Protein AF-0000000083874321 (afdb_homodimer)

Solvent-accessible surface area (backbone atoms only — not comparable to full-atom values): 7435 Å² total; per-residue (Å²): 128,82,72,76,66,73,74,45,70,64,55,51,52,51,50,51,48,50,52,52,54,51,47,52,51,50,51,54,59,48,54,74,31,42,43,46,24,53,89,32,35,64,57,51,52,48,52,31,59,76,69,65,50,92,44,55,30,52,43,44,44,54,44,68,69,100,128,83,70,77,67,73,72,47,70,65,52,50,52,51,49,51,51,50,52,53,54,50,48,52,52,50,53,55,60,48,55,74,30,42,41,47,23,54,89,32,35,64,59,51,53,47,51,31,59,76,69,67,50,94,44,54,30,52,43,44,44,54,44,67,70,100

Radius of gyration: 22.88 Å; Cα contacts (8 Å, |Δi|>4): 84; chains: 2; bounding box: 80×54×38 Å

Secondary structure (DSSP, 8-state):
--------HHHHHHHHHHHHHHHHHHHHHHHTTEEE-GGGHHHHHHHHHHHT-SSHHHHHHHHHH-/--------HHHHHHHHHHHHHHHHHHHHHHHTTEEE-GGGHHHHHHHHHHHT-SSHHHHHHHHHH-

pLDDT: mean 91.91, std 13.66, range [37.41, 98.69]

Foldseek 3Di:
DPPPPPCPPVNVVVVVVVVVVVVVVVVVVVVVPDDDPPPCVVVLVVQCVVVVPDDSVVSVVVVVVD/DPPPPPCPPVNVVVVVVVVVVVVVVVVVVVVVPDDDPPPCVVVLVVQCVVVVPDDSVVSVVVVVVD

Organism: Monopterus albus (NCBI:txid43700)

Nearest PDB structures (foldseek):
  5zkt-assembly1_A  TM=8.698E-01  e=6.618E+00  Oryza sativa Japonica Group
  7vp5-assembly1_A  TM=7.246E-01  e=6.158E+00  Arabidopsis thaliana
  5zkt-assembly1_A  TM=8.702E-01  e=6.618E+00  Oryza sativa Japonica Group
  7vp5-assembly1_A  TM=7.251E-01  e=6.158E+00  Arabidopsis thaliana

Sequence (132 aa):
MAEKVPHSLCSEMEAIFEKVTTKRKLDAAGSKTRINTGVAFERWRQVRGQKGLKGDAMVAVYLLDRMAEKVPHSLCSEMEAIFEKVTTKRKLDAAGSKTRINTGVAFERWRQVRGQKGLKGDAMVAVYLLDR

Structure (mmCIF, N/CA/C/O backbone):
data_AF-0000000083874321-model_v1
#
loop_
_entity.id
_entity.type
_entity.pdbx_description
1 polymer 'Uncharacterized protein'
#
loop_
_atom_site.group_PDB
_atom_site.id
_atom_site.type_symbol
_atom_site.label_atom_id
_atom_site.label_alt_id
_atom_site.label_comp_id
_atom_site.label_asym_id
_atom_site.label_entity_id
_atom_site.label_seq_id
_atom_site.pdbx_PDB_ins_code
_atom_site.Cartn_x
_atom_site.Cartn_y
_atom_site.Cartn_z
_atom_site.occupancy
_atom_site.B_iso_or_equiv
_atom_site.auth_seq_id
_atom_site.auth_comp_id
_atom_site.auth_asym_id
_atom_site.auth_atom_id
_atom_site.pdbx_PDB_model_num
ATOM 1 N N . MET A 1 1 ? 39.344 29.984 -0.901 1 38.22 1 MET A N 1
ATOM 2 C CA . MET A 1 1 ? 38.344 28.953 -0.616 1 38.22 1 MET A CA 1
ATOM 3 C C . MET A 1 1 ? 36.969 29.562 -0.411 1 38.22 1 MET A C 1
ATOM 5 O O . MET A 1 1 ? 36.812 30.438 0.434 1 38.22 1 MET A O 1
ATOM 9 N N . ALA A 1 2 ? 36.156 29.75 -1.43 1 52.97 2 ALA A N 1
ATOM 10 C CA . ALA A 1 2 ? 34.844 30.438 -1.357 1 52.97 2 ALA A CA 1
ATOM 11 C C . ALA A 1 2 ? 34.062 29.969 -0.143 1 52.97 2 ALA A C 1
ATOM 13 O O . ALA A 1 2 ? 34 28.781 0.148 1 52.97 2 ALA A O 1
ATOM 14 N N . GLU A 1 3 ? 33.969 30.703 0.907 1 51.94 3 GLU A N 1
ATOM 15 C CA . GLU A 1 3 ? 33.156 30.391 2.086 1 51.94 3 GLU A CA 1
ATOM 16 C C . GLU A 1 3 ? 31.781 29.891 1.69 1 51.94 3 GLU A C 1
ATOM 18 O O . GLU A 1 3 ? 31.094 30.516 0.875 1 51.94 3 GLU A O 1
ATOM 23 N N . LYS A 1 4 ? 31.625 28.547 1.535 1 55.47 4 LYS A N 1
ATOM 24 C CA . LYS A 1 4 ? 30.266 28.047 1.301 1 55.47 4 LYS A CA 1
ATOM 25 C C . LYS A 1 4 ? 29.234 28.922 1.994 1 55.47 4 LYS A C 1
ATOM 27 O O . LYS A 1 4 ? 29.297 29.141 3.205 1 55.47 4 LYS A O 1
ATOM 32 N N . VAL A 1 5 ? 28.906 30.031 1.512 1 57.66 5 VAL A N 1
ATOM 33 C CA . VAL A 1 5 ? 27.828 30.859 2.029 1 57.66 5 VAL A CA 1
ATOM 34 C C . VAL A 1 5 ? 26.797 29.984 2.738 1 57.66 5 VAL A C 1
ATOM 36 O O . VAL A 1 5 ? 26.562 28.828 2.344 1 57.66 5 VAL A O 1
ATOM 39 N N . PRO A 1 6 ? 26.594 30.125 4.027 1 60.47 6 PRO A N 1
ATOM 40 C CA . PRO A 1 6 ? 25.609 29.344 4.793 1 60.47 6 PRO A CA 1
ATOM 41 C C . PRO A 1 6 ? 24.312 29.094 4.02 1 60.47 6 PRO A C 1
ATOM 43 O O . PRO A 1 6 ? 23.828 30 3.332 1 60.47 6 PRO A O 1
ATOM 46 N N . HIS A 1 7 ? 24.188 27.922 3.473 1 64.38 7 HIS A N 1
ATOM 47 C CA . HIS A 1 7 ? 22.938 27.641 2.779 1 64.38 7 HIS A CA 1
ATOM 48 C C . HIS A 1 7 ? 21.766 28.344 3.445 1 64.38 7 HIS A C 1
ATOM 50 O O . HIS A 1 7 ? 21.562 28.203 4.652 1 64.38 7 HIS A O 1
ATOM 56 N N . SER A 1 8 ? 21.406 29.516 2.988 1 76.31 8 SER A N 1
ATOM 57 C CA . SER A 1 8 ? 20.297 30.312 3.527 1 76.31 8 SER A CA 1
ATOM 58 C C . SER A 1 8 ? 19.141 29.438 3.967 1 76.31 8 SER A C 1
ATOM 60 O O . SER A 1 8 ? 18.938 28.344 3.418 1 76.31 8 SER A O 1
ATOM 62 N N . LEU A 1 9 ? 18.766 29.641 5.176 1 82.69 9 LEU A N 1
ATOM 63 C CA . LEU A 1 9 ? 17.562 29.016 5.727 1 82.69 9 LEU A CA 1
ATOM 64 C C . LEU A 1 9 ? 16.531 28.75 4.637 1 82.69 9 LEU A C 1
ATOM 66 O O . LEU A 1 9 ? 15.859 27.719 4.652 1 82.69 9 LEU A O 1
ATOM 70 N N . CYS A 1 10 ? 16.547 29.641 3.639 1 86.94 10 CYS A N 1
ATOM 71 C CA . CYS A 1 10 ? 15.602 29.484 2.541 1 86.94 10 CYS A CA 1
ATOM 72 C C . CYS A 1 10 ? 15.969 28.297 1.664 1 86.94 10 CYS A C 1
ATOM 74 O O . CYS A 1 10 ? 15.094 27.531 1.251 1 86.94 10 CYS A O 1
ATOM 76 N N . SER A 1 11 ? 17.25 28.172 1.542 1 91.62 11 SER A N 1
ATOM 77 C CA . SER A 1 11 ? 17.703 27.078 0.688 1 91.62 11 SER A CA 1
ATOM 78 C C . SER A 1 11 ? 17.484 25.719 1.354 1 91.62 11 SER A C 1
ATOM 80 O O . SER A 1 11 ? 17.125 24.75 0.689 1 91.62 11 SER A O 1
ATOM 82 N N . GLU A 1 12 ? 17.609 25.75 2.668 1 91.44 12 GLU A N 1
ATOM 83 C CA . GLU A 1 12 ? 17.391 24.516 3.416 1 91.44 12 GLU A CA 1
ATOM 84 C C . GLU A 1 12 ? 15.93 24.109 3.404 1 91.44 12 GLU A C 1
ATOM 86 O O . GLU A 1 12 ? 15.609 22.922 3.252 1 91.44 12 GLU A O 1
ATOM 91 N N . MET A 1 13 ? 15.039 25.094 3.66 1 93.06 13 MET A N 1
ATOM 92 C CA . MET A 1 13 ? 13.602 24.859 3.639 1 93.06 13 MET A CA 1
ATOM 93 C C . MET A 1 13 ? 13.148 24.375 2.268 1 93.06 13 MET A C 1
ATOM 95 O O . MET A 1 13 ? 12.312 23.469 2.168 1 93.06 13 MET A O 1
ATOM 99 N N . GLU A 1 14 ? 13.617 24.906 1.212 1 93.81 14 GLU A N 1
ATOM 100 C CA . GLU A 1 14 ? 13.336 24.484 -0.156 1 93.81 14 GLU A CA 1
ATOM 101 C C . GLU A 1 14 ? 13.797 23.062 -0.403 1 93.81 14 GLU A C 1
ATOM 103 O O . GLU A 1 14 ? 13.109 22.281 -1.068 1 93.81 14 GLU A O 1
ATOM 108 N N . ALA A 1 15 ? 14.992 22.781 0.113 1 95.75 15 ALA A N 1
ATOM 109 C CA . ALA A 1 15 ? 15.531 21.438 -0.032 1 95.75 15 ALA A CA 1
ATOM 110 C C . ALA A 1 15 ? 14.656 20.422 0.696 1 95.75 15 ALA A C 1
ATOM 112 O O . ALA A 1 15 ? 14.406 19.328 0.183 1 95.75 15 ALA A O 1
ATOM 113 N N . ILE A 1 16 ? 14.266 20.812 1.967 1 96.19 16 ILE A N 1
ATOM 114 C CA . ILE A 1 16 ? 13.391 19.938 2.74 1 96.19 16 ILE A CA 1
ATOM 115 C C . ILE A 1 16 ? 12.062 19.75 2 1 96.19 16 ILE A C 1
ATOM 117 O O . ILE A 1 16 ? 11.57 18.625 1.887 1 96.19 16 ILE A O 1
ATOM 121 N N . PHE A 1 17 ? 11.477 20.875 1.53 1 96.06 17 PHE A N 1
ATOM 122 C CA . PHE A 1 17 ? 10.211 20.844 0.8 1 96.06 17 PHE A CA 1
ATOM 123 C C . PHE A 1 17 ? 10.32 19.922 -0.416 1 96.06 17 PHE A C 1
ATOM 125 O O . PHE A 1 17 ? 9.414 19.125 -0.679 1 96.06 17 PHE A O 1
ATOM 132 N N . GLU A 1 18 ? 11.305 19.969 -1.201 1 96.94 18 GLU A N 1
ATOM 133 C CA . GLU A 1 18 ? 11.516 19.141 -2.383 1 96.94 18 GLU A CA 1
ATOM 134 C C . GLU A 1 18 ? 11.602 17.672 -2.014 1 96.94 18 GLU A C 1
ATOM 136 O O . GLU A 1 18 ? 11.055 16.812 -2.715 1 96.94 18 GLU A O 1
ATOM 141 N N . LYS A 1 19 ? 12.375 17.469 -0.943 1 97.94 19 LYS A N 1
ATOM 142 C CA . LYS A 1 19 ? 12.516 16.094 -0.495 1 97.94 19 LYS A CA 1
ATOM 143 C C . LYS A 1 19 ? 11.156 15.5 -0.113 1 97.94 19 LYS A C 1
ATOM 145 O O . LYS A 1 19 ? 10.836 14.375 -0.503 1 97.94 19 LYS A O 1
ATOM 150 N N . VAL A 1 20 ? 10.414 16.297 0.649 1 97.75 20 VAL A N 1
ATOM 151 C CA . VAL A 1 20 ? 9.094 15.852 1.105 1 97.75 20 VAL A CA 1
ATOM 152 C C . VAL A 1 20 ? 8.172 15.656 -0.094 1 97.75 20 VAL A C 1
ATOM 154 O O . VAL A 1 20 ? 7.422 14.68 -0.158 1 97.75 20 VAL A O 1
ATOM 157 N N . THR A 1 21 ? 8.125 16.562 -1.05 1 98.12 21 THR A N 1
ATOM 158 C CA . THR A 1 21 ? 7.27 16.516 -2.232 1 98.12 21 THR A CA 1
ATOM 159 C C . THR A 1 21 ? 7.641 15.328 -3.117 1 98.12 21 THR A C 1
ATOM 161 O O . THR A 1 21 ? 6.766 14.664 -3.672 1 98.12 21 THR A O 1
ATOM 164 N N . THR A 1 22 ? 8.906 15.102 -3.277 1 98.12 22 THR A N 1
ATOM 165 C CA . THR A 1 22 ? 9.375 13.984 -4.082 1 98.12 22 THR A CA 1
ATOM 166 C C . THR A 1 22 ? 8.961 12.656 -3.457 1 98.12 22 THR A C 1
ATOM 168 O O . THR A 1 22 ? 8.516 11.742 -4.16 1 98.12 22 THR A O 1
ATOM 171 N N . LYS A 1 23 ? 9.094 12.594 -2.152 1 97.5 23 LYS A N 1
ATOM 172 C CA . LYS A 1 23 ? 8.672 11.383 -1.45 1 97.5 23 LYS A CA 1
ATOM 173 C C . LYS A 1 23 ? 7.176 11.141 -1.624 1 97.5 23 LYS A C 1
ATOM 175 O O . LYS A 1 23 ? 6.75 10.008 -1.863 1 97.5 23 LYS A O 1
ATOM 180 N N . ARG A 1 24 ? 6.41 12.125 -1.447 1 97.31 24 ARG A N 1
ATOM 181 C CA . ARG A 1 24 ? 4.965 12.023 -1.599 1 97.31 24 ARG A CA 1
ATOM 182 C C . ARG A 1 24 ? 4.594 11.516 -2.99 1 97.31 24 ARG A C 1
ATOM 184 O O . ARG A 1 24 ? 3.688 10.695 -3.139 1 97.31 24 ARG A O 1
ATOM 191 N N . LYS A 1 25 ? 5.16 11.992 -3.998 1 97.88 25 LYS A N 1
ATOM 192 C CA . LYS A 1 25 ? 4.926 11.562 -5.375 1 97.88 25 LYS A CA 1
ATOM 193 C C . LYS A 1 25 ? 5.305 10.102 -5.57 1 97.88 25 LYS A C 1
ATOM 195 O O . LYS A 1 25 ? 4.582 9.352 -6.234 1 97.88 25 LYS A O 1
ATOM 200 N N . LEU A 1 26 ? 6.426 9.719 -5 1 95.56 26 LEU A N 1
ATOM 201 C CA . LEU A 1 26 ? 6.887 8.336 -5.102 1 95.56 26 LEU A CA 1
ATOM 202 C C . LEU A 1 26 ? 5.91 7.383 -4.418 1 95.56 26 LEU A C 1
ATOM 204 O O . LEU A 1 26 ? 5.594 6.324 -4.957 1 95.56 26 LEU A O 1
ATOM 208 N N . ASP A 1 27 ? 5.484 7.777 -3.279 1 94.25 27 ASP A N 1
ATOM 209 C CA . ASP A 1 27 ? 4.508 6.969 -2.555 1 94.25 27 ASP A CA 1
ATOM 210 C C . ASP A 1 27 ? 3.211 6.832 -3.35 1 94.25 27 ASP A C 1
ATOM 212 O O . ASP A 1 27 ? 2.615 5.754 -3.393 1 94.25 27 ASP A O 1
ATOM 216 N N . ALA A 1 28 ? 2.793 7.875 -3.928 1 96.31 28 ALA A N 1
ATOM 217 C CA . ALA A 1 28 ? 1.564 7.863 -4.719 1 96.31 28 ALA A CA 1
ATOM 218 C C . ALA A 1 28 ? 1.696 6.941 -5.926 1 96.31 28 ALA A C 1
ATOM 220 O O . ALA A 1 28 ? 0.751 6.234 -6.281 1 96.31 28 ALA A O 1
ATOM 221 N N . ALA A 1 29 ? 2.799 6.988 -6.594 1 95.62 29 ALA A N 1
ATOM 222 C CA . ALA A 1 29 ? 3.051 6.141 -7.758 1 95.62 29 ALA A CA 1
ATOM 223 C C . ALA A 1 29 ? 3.082 4.664 -7.363 1 95.62 29 ALA A C 1
ATOM 225 O O . ALA A 1 29 ? 2.529 3.816 -8.07 1 95.62 29 ALA A O 1
ATOM 226 N N . GLY A 1 30 ? 3.779 4.445 -6.25 1 95.69 30 GLY A N 1
ATOM 227 C CA . GLY A 1 30 ? 3.867 3.076 -5.777 1 95.69 30 GLY A CA 1
ATOM 228 C C . GLY A 1 30 ? 2.529 2.504 -5.352 1 95.69 30 GLY A C 1
ATOM 229 O O . GLY A 1 30 ? 2.266 1.314 -5.547 1 95.69 30 GLY A O 1
ATOM 230 N N . SER A 1 31 ? 1.673 3.346 -4.82 1 96.56 31 SER A N 1
ATOM 231 C CA . SER A 1 31 ? 0.386 2.91 -4.289 1 96.56 31 SER A CA 1
ATOM 232 C C . SER A 1 31 ? -0.535 2.416 -5.398 1 96.56 31 SER A C 1
ATOM 234 O O . SER A 1 31 ? -1.445 1.623 -5.152 1 96.56 31 SER A O 1
ATOM 236 N N . LYS A 1 32 ? -0.283 2.848 -6.59 1 96.94 32 LYS A N 1
ATOM 237 C CA . LYS A 1 32 ? -1.119 2.484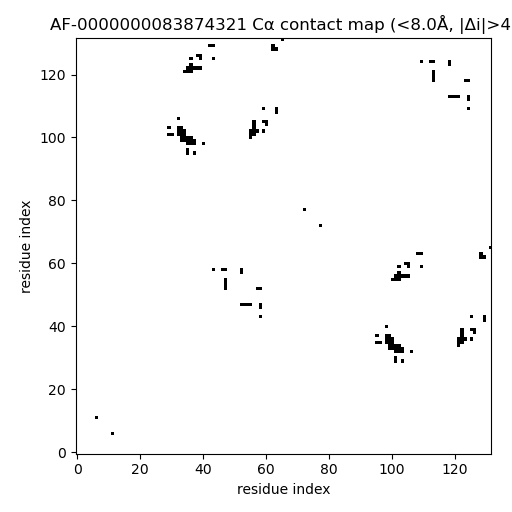 -7.727 1 96.94 32 LYS A CA 1
ATOM 238 C C . LYS A 1 32 ? -0.991 0.998 -8.055 1 96.94 32 LYS A C 1
ATOM 240 O O . LYS A 1 32 ? -1.909 0.398 -8.617 1 96.94 32 LYS A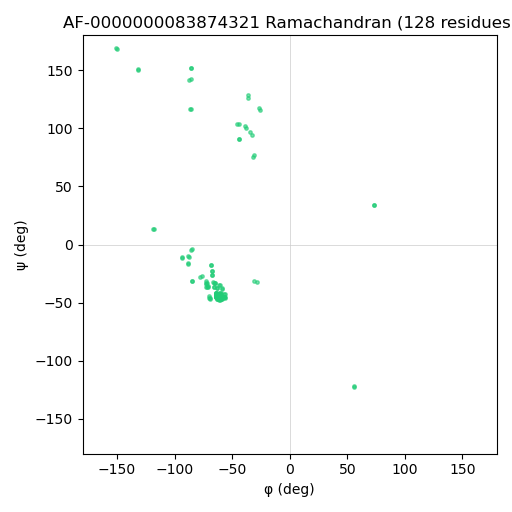 O 1
ATOM 245 N N . THR A 1 33 ? 0.147 0.402 -7.699 1 98.12 33 THR A N 1
ATOM 246 C CA . THR A 1 33 ? 0.396 -0.988 -8.062 1 98.12 33 THR A CA 1
ATOM 247 C C . THR A 1 33 ? 0.58 -1.851 -6.82 1 98.12 33 THR A C 1
ATOM 249 O O . THR A 1 33 ? 1.107 -2.961 -6.902 1 98.12 33 THR A O 1
ATOM 252 N N . ARG A 1 34 ? 0.224 -1.3 -5.707 1 98.38 34 ARG A N 1
ATOM 253 C CA . ARG A 1 34 ? 0.281 -2.072 -4.469 1 98.38 34 ARG A CA 1
ATOM 254 C C . ARG A 1 34 ? -1.01 -2.855 -4.25 1 98.38 34 ARG A C 1
ATOM 256 O O . ARG A 1 34 ? -2.1 -2.359 -4.547 1 98.38 34 ARG A O 1
ATOM 263 N N . ILE A 1 35 ? -0.844 -4.062 -3.744 1 98.44 35 ILE A N 1
ATOM 264 C CA . ILE A 1 35 ? -1.986 -4.926 -3.469 1 98.44 35 ILE A CA 1
ATOM 265 C C . ILE A 1 35 ? -1.864 -5.508 -2.061 1 98.44 35 ILE A C 1
ATOM 267 O O . ILE A 1 35 ? -0.76 -5.629 -1.526 1 98.44 35 ILE A O 1
ATOM 271 N N . ASN A 1 36 ? -3 -5.777 -1.479 1 98.25 36 ASN A N 1
ATOM 272 C CA . ASN A 1 36 ? -3.037 -6.449 -0.185 1 98.25 36 ASN A CA 1
ATOM 273 C C . ASN A 1 36 ? -2.998 -7.965 -0.34 1 98.25 36 ASN A C 1
ATOM 275 O O . ASN A 1 36 ? -3.914 -8.562 -0.915 1 98.25 36 ASN A O 1
ATOM 279 N N . THR A 1 37 ? -1.965 -8.625 0.157 1 98.62 37 THR A N 1
ATOM 280 C CA . THR A 1 37 ? -1.798 -10.07 0.071 1 98.62 37 THR A CA 1
ATOM 281 C C . THR A 1 37 ? -2.463 -10.766 1.256 1 98.62 37 THR A C 1
ATOM 283 O O . THR A 1 37 ? -2.693 -11.977 1.225 1 98.62 37 THR A O 1
ATOM 286 N N . GLY A 1 38 ? -2.723 -9.992 2.246 1 97.19 38 GLY A N 1
ATOM 287 C CA . GLY A 1 38 ? -3.436 -10.516 3.398 1 97.19 38 GLY A CA 1
ATOM 288 C C . GLY A 1 38 ? -2.756 -11.727 4.016 1 97.19 38 GLY A C 1
ATOM 289 O O . GLY A 1 38 ? -1.578 -11.664 4.379 1 97.19 38 GLY A O 1
ATOM 290 N N . VAL A 1 39 ? -3.502 -12.852 4.078 1 97.31 39 VAL A N 1
ATOM 291 C CA . VAL A 1 39 ? -3.055 -14.055 4.777 1 97.31 39 VAL A CA 1
ATOM 292 C C . VAL A 1 39 ? -1.875 -14.672 4.031 1 97.31 39 VAL A C 1
ATOM 294 O O . VAL A 1 39 ? -1.091 -15.422 4.613 1 97.31 39 VAL A O 1
ATOM 297 N N . ALA A 1 40 ? -1.671 -14.352 2.865 1 98.69 40 ALA A N 1
ATOM 298 C CA . ALA A 1 40 ? -0.641 -14.961 2.025 1 98.69 40 ALA A CA 1
ATOM 299 C C . ALA A 1 40 ? 0.707 -14.273 2.229 1 98.69 40 ALA A C 1
ATOM 301 O O . ALA A 1 40 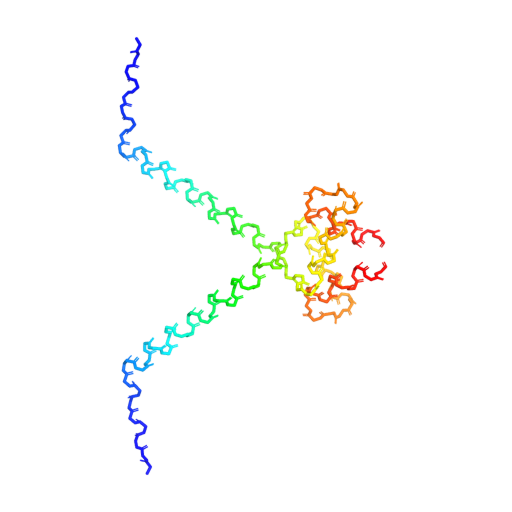? 1.736 -14.758 1.752 1 98.69 40 ALA A O 1
ATOM 302 N N . PHE A 1 41 ? 0.729 -13.242 3 1 98.69 41 PHE A N 1
ATOM 303 C CA . PHE A 1 41 ? 1.903 -12.375 3.074 1 98.69 41 PHE A CA 1
ATOM 304 C C . PHE A 1 41 ? 3.129 -13.172 3.512 1 98.69 41 PHE A C 1
ATOM 306 O O . PHE A 1 41 ? 4.203 -13.039 2.918 1 98.69 41 PHE A O 1
ATOM 313 N N . GLU A 1 42 ? 2.947 -13.953 4.52 1 98.56 42 GLU A N 1
ATOM 314 C CA . GLU A 1 42 ? 4.086 -14.711 5.035 1 98.56 42 GLU A CA 1
ATOM 315 C C . GLU A 1 42 ? 4.598 -15.711 4.004 1 98.56 42 GLU A C 1
ATOM 317 O O . GLU A 1 42 ? 5.809 -15.852 3.82 1 98.56 42 GLU A O 1
ATOM 322 N N . ARG A 1 43 ? 3.668 -16.375 3.381 1 98.62 43 ARG 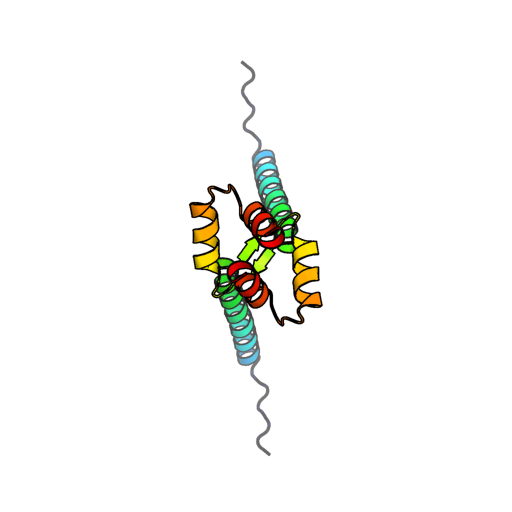A N 1
ATOM 323 C CA . ARG A 1 43 ? 4.066 -17.297 2.334 1 98.62 43 ARG A CA 1
ATOM 324 C C . ARG A 1 43 ? 4.734 -16.578 1.173 1 98.62 43 ARG A C 1
ATOM 326 O O . ARG A 1 43 ? 5.68 -17.094 0.573 1 98.62 43 ARG A O 1
ATOM 333 N N . TRP A 1 44 ? 4.246 -15.461 0.898 1 98.62 44 TRP A N 1
ATOM 334 C CA . TRP A 1 44 ? 4.836 -14.625 -0.14 1 98.62 44 TRP A CA 1
ATOM 335 C C . TRP A 1 44 ? 6.301 -14.328 0.165 1 98.62 44 TRP A C 1
ATOM 337 O O . TRP A 1 44 ? 7.156 -14.438 -0.713 1 98.62 44 TRP A O 1
ATOM 347 N N . ARG A 1 45 ? 6.551 -13.977 1.406 1 98.56 45 ARG A N 1
ATOM 348 C CA . ARG A 1 45 ? 7.906 -13.656 1.84 1 98.56 45 ARG A CA 1
ATOM 349 C C . ARG A 1 45 ? 8.805 -14.891 1.78 1 98.56 45 ARG A C 1
ATOM 351 O O . ARG A 1 45 ? 9.984 -14.789 1.454 1 98.56 45 ARG A O 1
ATOM 358 N N . GLN A 1 46 ? 8.211 -16.016 2.1 1 98.62 46 GLN A N 1
ATOM 359 C CA . GLN A 1 46 ? 8.953 -17.266 2.029 1 98.62 46 GLN A CA 1
ATOM 360 C C . GLN A 1 46 ? 9.375 -17.578 0.597 1 98.62 46 GLN A C 1
ATOM 362 O O . GLN A 1 46 ? 10.523 -17.953 0.352 1 98.62 46 GLN A O 1
ATOM 367 N N . VAL A 1 47 ? 8.539 -17.422 -0.316 1 98 47 VAL A N 1
ATOM 368 C CA . VAL A 1 47 ? 8.836 -17.672 -1.723 1 98 47 VAL A CA 1
ATOM 369 C C . VAL A 1 47 ? 9.922 -16.703 -2.195 1 98 47 VAL A C 1
ATOM 371 O O . VAL A 1 47 ? 10.852 -17.109 -2.904 1 98 47 VAL A O 1
ATOM 374 N N . ARG A 1 48 ? 9.789 -15.438 -1.794 1 98.38 48 ARG A N 1
ATOM 375 C CA . ARG A 1 48 ? 10.797 -14.453 -2.168 1 98.38 48 ARG A CA 1
ATOM 376 C C . ARG A 1 48 ? 12.188 -14.875 -1.694 1 98.38 48 ARG A C 1
ATOM 378 O O . ARG A 1 48 ? 13.156 -14.789 -2.443 1 98.38 48 ARG A O 1
ATOM 385 N N . GLY A 1 49 ? 12.188 -15.297 -0.503 1 98.06 49 GLY A N 1
ATOM 386 C CA . GLY A 1 49 ? 13.453 -15.719 0.068 1 98.06 49 GLY A CA 1
ATOM 387 C C . GLY A 1 49 ? 13.984 -17 -0.544 1 98.06 49 GLY A C 1
ATOM 388 O O . GLY A 1 49 ? 15.18 -17.109 -0.836 1 98.06 49 GLY A O 1
ATOM 389 N N . GLN A 1 50 ? 13.148 -17.984 -0.675 1 98.25 50 GLN A N 1
ATOM 390 C CA . GLN A 1 50 ? 13.531 -19.281 -1.204 1 98.25 50 GLN A CA 1
ATOM 391 C C . GLN A 1 50 ? 14.062 -19.172 -2.629 1 98.25 50 GLN A C 1
ATOM 393 O O . GLN A 1 50 ? 15 -19.875 -3.012 1 98.25 50 GLN A O 1
ATOM 398 N N . LYS A 1 51 ? 13.516 -18.281 -3.379 1 97.56 51 LYS A N 1
ATOM 399 C CA . LYS A 1 51 ? 13.883 -18.141 -4.785 1 97.56 51 LYS A CA 1
ATOM 400 C C . LYS A 1 51 ? 14.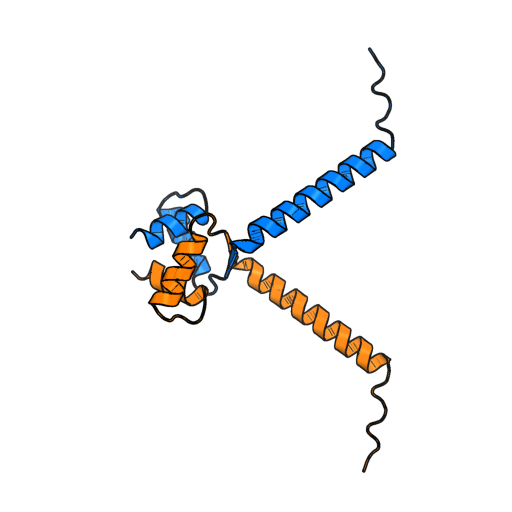977 -17.094 -4.961 1 97.56 51 LYS A C 1
ATOM 402 O O . LYS A 1 51 ? 15.539 -16.953 -6.051 1 97.56 51 LYS A O 1
ATOM 407 N N . GLY A 1 52 ? 15.242 -16.375 -3.975 1 97.88 52 GLY A N 1
ATOM 408 C CA . GLY A 1 52 ? 16.297 -15.383 -4.004 1 97.88 52 GLY A CA 1
ATOM 409 C C . GLY A 1 52 ? 15.953 -14.164 -4.836 1 97.88 52 GLY A C 1
ATOM 410 O O . GLY A 1 52 ? 16.812 -13.617 -5.527 1 97.88 52 GLY A O 1
ATOM 411 N N . LEU A 1 53 ? 14.758 -13.773 -4.855 1 97.94 53 LEU A N 1
ATOM 412 C CA . LEU A 1 53 ? 14.297 -12.648 -5.664 1 97.94 53 LEU A CA 1
ATOM 413 C C . LEU A 1 53 ? 14.5 -11.328 -4.926 1 97.94 53 LEU A C 1
ATOM 415 O O . LEU A 1 53 ? 14.367 -11.266 -3.701 1 97.94 53 LEU A O 1
ATOM 419 N N . LYS A 1 54 ? 14.68 -10.25 -5.609 1 96.81 54 LYS A N 1
ATOM 420 C CA . LYS A 1 54 ? 15.086 -8.977 -5.012 1 96.81 54 LYS A CA 1
ATOM 421 C C . LYS A 1 54 ? 13.867 -8.211 -4.492 1 96.81 54 LYS A C 1
ATOM 423 O O . LYS A 1 54 ? 13.992 -7.383 -3.588 1 96.81 54 LYS A O 1
ATOM 428 N N . GLY A 1 55 ? 12.688 -8.414 -5.188 1 97.56 55 GLY A N 1
ATOM 429 C CA . GLY A 1 55 ? 11.531 -7.609 -4.824 1 97.56 55 GLY A CA 1
ATOM 430 C C . GLY A 1 55 ? 10.211 -8.312 -5.086 1 97.56 55 GLY A C 1
ATOM 431 O O . GLY A 1 55 ? 10.18 -9.359 -5.734 1 97.56 55 GLY A O 1
ATOM 432 N N . ASP A 1 56 ? 9.219 -7.676 -4.543 1 98.38 56 ASP A N 1
ATOM 433 C CA . ASP A 1 56 ? 7.887 -8.266 -4.641 1 98.38 56 ASP A CA 1
ATOM 434 C C . ASP A 1 56 ? 7.395 -8.273 -6.082 1 98.38 56 ASP A C 1
ATOM 436 O O . ASP A 1 56 ? 6.664 -9.18 -6.488 1 98.38 56 ASP A O 1
ATOM 440 N N . ALA A 1 57 ? 7.809 -7.277 -6.809 1 98.5 57 ALA A N 1
ATOM 441 C CA . ALA A 1 57 ? 7.434 -7.25 -8.219 1 98.5 57 ALA A CA 1
ATOM 442 C C . ALA A 1 57 ? 7.938 -8.492 -8.945 1 98.5 57 ALA A C 1
ATOM 444 O O . ALA A 1 57 ? 7.238 -9.055 -9.797 1 98.5 57 ALA A O 1
ATOM 445 N N . MET A 1 58 ? 9.125 -8.922 -8.57 1 98.62 58 MET A N 1
ATOM 446 C CA . MET A 1 58 ? 9.711 -10.102 -9.203 1 98.62 58 MET A CA 1
ATOM 447 C C . MET A 1 58 ? 9 -11.367 -8.742 1 98.62 58 MET A C 1
ATOM 449 O O . MET A 1 58 ? 8.82 -12.305 -9.523 1 98.62 58 MET A O 1
ATOM 453 N N . VAL A 1 59 ? 8.602 -11.453 -7.562 1 98.5 59 VAL A N 1
ATOM 454 C CA . VAL A 1 59 ? 7.824 -12.586 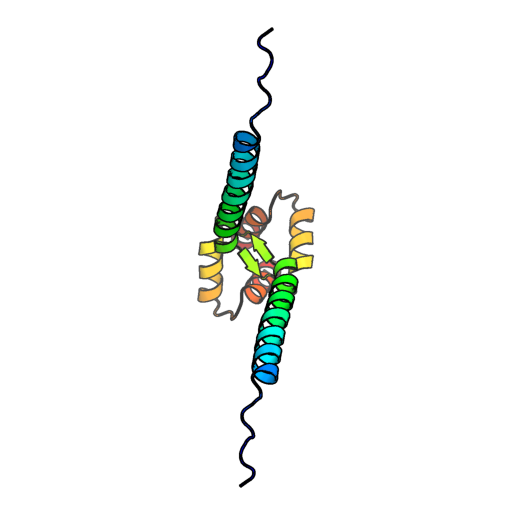-7.066 1 98.5 59 VAL A CA 1
ATOM 455 C C . VAL A 1 59 ? 6.512 -12.688 -7.836 1 98.5 59 VAL A C 1
ATOM 457 O O . VAL A 1 59 ? 6.098 -13.781 -8.227 1 98.5 59 VAL A O 1
ATOM 460 N N . ALA A 1 60 ? 5.883 -11.547 -7.988 1 98.69 60 ALA A N 1
ATOM 461 C CA . ALA A 1 60 ? 4.613 -11.523 -8.703 1 98.69 60 ALA A CA 1
ATOM 462 C C . ALA A 1 60 ? 4.77 -12.078 -10.117 1 98.69 60 ALA A C 1
ATOM 464 O O . ALA A 1 60 ? 3.963 -12.898 -10.562 1 98.69 60 ALA A O 1
ATOM 465 N N . VAL A 1 61 ? 5.828 -11.648 -10.797 1 98.62 61 VAL A N 1
ATOM 466 C CA . VAL A 1 61 ? 6.086 -12.133 -12.148 1 98.62 61 VAL A CA 1
ATOM 467 C C . VAL A 1 61 ? 6.348 -13.641 -12.109 1 98.62 61 VAL A C 1
ATOM 469 O O . VAL A 1 61 ? 5.82 -14.383 -12.938 1 98.62 61 VAL A O 1
ATOM 472 N N . TYR A 1 62 ? 7.168 -14.062 -11.203 1 98.31 62 TYR A N 1
ATOM 473 C CA . TYR A 1 62 ? 7.504 -15.469 -11.062 1 98.31 62 TYR A CA 1
ATOM 474 C C . TYR A 1 62 ? 6.25 -16.312 -10.852 1 98.31 62 TYR A C 1
ATOM 476 O O . TYR A 1 62 ? 6.086 -17.359 -11.477 1 98.31 62 TYR A O 1
ATOM 484 N N . LEU A 1 63 ? 5.281 -15.859 -10.008 1 97.88 63 LEU A N 1
ATOM 485 C CA . LEU A 1 63 ? 4.074 -16.609 -9.68 1 97.88 63 LEU A CA 1
ATOM 486 C C . LEU A 1 63 ? 3.109 -16.625 -10.867 1 97.88 63 LEU A C 1
ATOM 488 O O . LEU A 1 63 ? 2.406 -17.609 -11.086 1 97.88 63 LEU A O 1
ATOM 492 N N . LEU A 1 64 ? 3.123 -15.609 -11.578 1 97.62 64 LEU A N 1
ATOM 493 C CA . LEU A 1 64 ? 2.219 -15.523 -12.719 1 97.62 64 LEU A CA 1
ATOM 494 C C . LEU A 1 64 ? 2.727 -16.375 -13.883 1 97.62 64 LEU A C 1
ATOM 496 O O . LEU A 1 64 ? 1.933 -16.859 -14.688 1 97.62 64 LEU A O 1
ATOM 500 N N . ASP A 1 65 ? 4.023 -16.531 -13.898 1 96.44 65 ASP A N 1
ATOM 501 C CA . ASP A 1 65 ? 4.633 -17.25 -15.016 1 96.44 65 ASP A CA 1
ATOM 502 C C . ASP A 1 65 ? 4.691 -18.75 -14.734 1 96.44 65 ASP A C 1
ATOM 504 O O . ASP A 1 65 ? 5.004 -19.531 -15.625 1 96.44 65 ASP A O 1
ATOM 508 N N . ARG A 1 66 ? 4.406 -19.125 -13.578 1 87.88 66 ARG A N 1
ATOM 509 C CA . ARG A 1 66 ? 4.457 -20.531 -13.211 1 87.88 66 ARG A CA 1
ATOM 510 C C . ARG A 1 66 ? 3.314 -21.312 -13.867 1 87.88 66 ARG A C 1
ATOM 512 O O . ARG A 1 66 ? 2.242 -20.75 -14.109 1 87.88 66 ARG A O 1
ATOM 519 N N . MET B 1 1 ? -42.781 11.406 21.438 1 37.41 1 MET B N 1
ATOM 520 C CA . MET B 1 1 ? -41.688 11.211 20.5 1 37.41 1 MET B CA 1
ATOM 521 C C . MET B 1 1 ? -40.438 11.953 20.953 1 37.41 1 MET B C 1
ATOM 523 O O . MET B 1 1 ? -40.469 13.172 21.141 1 37.41 1 MET B O 1
ATOM 527 N N . ALA B 1 2 ? -39.562 11.438 21.797 1 53.28 2 ALA B N 1
ATOM 528 C CA . ALA B 1 2 ? -38.406 12.086 22.391 1 53.28 2 ALA B CA 1
ATOM 529 C C . ALA B 1 2 ? -37.625 12.867 21.328 1 53.28 2 ALA B C 1
ATOM 531 O O . ALA B 1 2 ? -37.375 12.367 20.234 1 53.28 2 ALA B O 1
ATOM 532 N N . GLU B 1 3 ? -37.688 14.148 21.219 1 52.44 3 GLU B N 1
ATOM 533 C CA . GLU B 1 3 ? -36.938 14.992 20.297 1 52.44 3 GLU B CA 1
ATOM 534 C C . GLU B 1 3 ? -35.469 14.586 20.234 1 52.44 3 GLU B C 1
ATOM 536 O O . GLU B 1 3 ? -34.812 14.438 21.281 1 52.44 3 GLU B O 1
ATOM 541 N N . LYS B 1 4 ? -35.094 13.688 19.312 1 55.91 4 LYS B N 1
ATOM 542 C CA . LYS B 1 4 ? -33.688 13.398 19.156 1 55.91 4 LYS B CA 1
ATOM 543 C C . LYS B 1 4 ? -32.812 14.625 19.469 1 55.91 4 LYS B C 1
ATOM 545 O O . LYS B 1 4 ? -33 15.688 18.875 1 55.91 4 LYS B O 1
ATOM 550 N N . VAL B 1 5 ? -32.625 15 20.672 1 57.5 5 VAL B N 1
ATOM 551 C CA . VAL B 1 5 ? -31.734 16.078 21.047 1 57.5 5 VAL B CA 1
ATOM 552 C C . VAL B 1 5 ? -30.625 16.219 19.984 1 57.5 5 VAL B C 1
ATOM 554 O O . VAL B 1 5 ? -30.188 15.227 19.406 1 57.5 5 VAL B O 1
ATOM 557 N N . PRO B 1 6 ? -30.547 17.344 19.297 1 60.75 6 PRO B N 1
ATOM 558 C CA . PRO B 1 6 ? -29.516 17.594 18.281 1 60.75 6 PRO B CA 1
ATOM 559 C C . PRO B 1 6 ? -28.156 17.047 18.688 1 60.75 6 PRO B C 1
ATOM 561 O O . PRO B 1 6 ? -27.75 17.156 19.844 1 60.75 6 PRO B O 1
ATOM 564 N N . HIS B 1 7 ? -27.781 15.93 18.141 1 64.94 7 HIS B N 1
ATOM 565 C CA . HIS B 1 7 ? -26.453 15.43 18.469 1 64.94 7 HIS B CA 1
ATOM 566 C C . HIS B 1 7 ? -25.469 16.578 18.656 1 64.94 7 HIS B C 1
ATOM 568 O O . HIS B 1 7 ? -25.344 17.453 17.812 1 64.94 7 HIS B O 1
ATOM 574 N N . SER B 1 8 ? -25.234 17 19.891 1 76.69 8 SER B N 1
ATOM 575 C CA . SER B 1 8 ? -24.328 18.078 20.234 1 76.69 8 SER B CA 1
ATOM 576 C C . SER B 1 8 ? -23.094 18.078 19.328 1 76.69 8 SER B C 1
ATOM 578 O O . SER B 1 8 ? -22.688 17.031 18.844 1 76.69 8 SER B O 1
ATOM 580 N N . LEU B 1 9 ? -22.859 19.219 18.797 1 83.12 9 LEU B N 1
ATOM 581 C CA . LEU B 1 9 ? -21.641 19.469 18.031 1 83.12 9 LEU B CA 1
ATOM 582 C C . LEU B 1 9 ? -20.484 18.625 18.562 1 83.12 9 LEU B C 1
ATOM 584 O O . LEU B 1 9 ? -19.672 18.109 17.781 1 83.12 9 LEU B O 1
ATOM 588 N N . CYS B 1 10 ? -20.516 18.375 19.859 1 87.62 10 CYS B N 1
ATOM 589 C CA . CYS B 1 10 ? -19.469 17.578 20.469 1 87.62 10 CYS B CA 1
ATOM 590 C C . CYS B 1 10 ? -19.578 16.109 20.062 1 87.62 10 CYS B C 1
ATOM 592 O O . CYS B 1 10 ? -18.578 15.469 19.766 1 87.62 10 CYS B O 1
ATOM 594 N N . SER B 1 11 ? -20.812 15.766 19.953 1 91.81 11 SER B N 1
ATOM 595 C CA . SER B 1 11 ? -21.047 14.367 19.594 1 91.81 11 SER B CA 1
ATOM 596 C C . SER B 1 11 ? -20.688 14.102 18.141 1 91.81 11 SER B C 1
ATOM 598 O O . SER B 1 11 ? -20.125 13.047 17.812 1 91.81 11 SER B O 1
ATOM 600 N N . GLU B 1 12 ? -20.938 15.117 17.359 1 91.56 12 GLU B N 1
ATOM 601 C CA . GLU B 1 12 ? -20.609 14.984 15.938 1 91.56 12 GLU B CA 1
ATOM 602 C C . GLU B 1 12 ? -19.094 14.961 15.719 1 91.56 12 GLU B C 1
ATOM 604 O O . GLU B 1 12 ? -18.594 14.18 14.906 1 91.56 12 GLU B O 1
ATOM 609 N N . MET B 1 13 ? -18.406 15.875 16.406 1 93.31 13 MET B N 1
ATOM 610 C CA . MET B 1 13 ? -16.953 15.938 16.312 1 93.31 13 MET B CA 1
ATOM 611 C C . MET B 1 13 ? -16.312 14.641 16.797 1 93.31 13 MET B C 1
ATOM 613 O O . MET B 1 13 ? -15.359 14.148 16.203 1 93.31 13 MET B O 1
ATOM 617 N N . GLU B 1 14 ? -16.75 14.078 17.859 1 93.81 14 GLU B N 1
ATOM 618 C CA . GLU B 1 14 ? -16.297 12.797 18.391 1 93.81 14 GLU B CA 1
ATOM 619 C C . GLU B 1 14 ? -16.531 11.672 17.391 1 93.81 14 GLU B C 1
ATOM 621 O O . GLU B 1 14 ? -15.672 10.789 17.234 1 93.81 14 GLU B O 1
ATOM 626 N N . ALA B 1 15 ? -17.719 11.734 16.781 1 95.81 15 ALA B N 1
ATOM 627 C CA . ALA B 1 15 ? -18.031 10.719 15.781 1 95.81 15 ALA B CA 1
ATOM 628 C C . ALA B 1 15 ? -17.078 10.812 14.594 1 95.81 15 ALA B C 1
ATOM 630 O O . ALA B 1 15 ? -16.641 9.789 14.062 1 95.81 15 ALA B O 1
ATOM 631 N N . ILE B 1 16 ? -16.875 12.102 14.141 1 96.12 16 ILE B N 1
ATOM 632 C CA . ILE B 1 16 ? -15.953 12.305 13.031 1 96.12 16 ILE B CA 1
ATOM 633 C C . ILE B 1 16 ? -14.562 11.812 13.422 1 96.12 16 ILE B C 1
ATOM 635 O O . ILE B 1 16 ? -13.906 11.117 12.641 1 96.12 16 ILE B O 1
ATOM 639 N N . PHE B 1 17 ? -14.078 12.219 14.633 1 95.94 17 PHE B N 1
ATOM 640 C CA . PHE B 1 17 ? -12.766 11.82 15.125 1 95.94 17 PHE B CA 1
ATOM 641 C C . PHE B 1 17 ? -12.648 10.297 15.156 1 95.94 17 PHE B C 1
ATOM 643 O O . PHE B 1 17 ? -11.625 9.742 14.75 1 95.94 17 PHE B O 1
ATOM 650 N N . GLU B 1 18 ? -13.562 9.562 15.617 1 96.94 18 GLU B N 1
ATOM 651 C CA . GLU B 1 18 ? -13.562 8.102 15.688 1 96.94 18 GLU B CA 1
ATOM 652 C C . GLU B 1 18 ? -13.469 7.484 14.297 1 96.94 18 GLU B C 1
ATOM 654 O O . GLU B 1 18 ? -12.75 6.5 14.102 1 96.94 18 GLU B O 1
ATOM 659 N N . LYS B 1 19 ? -14.305 8.086 13.445 1 97.94 19 LYS B N 1
ATOM 660 C CA . LYS B 1 19 ? -14.281 7.582 12.078 1 97.94 19 LYS B CA 1
ATOM 661 C C . LYS B 1 19 ? -12.891 7.727 11.461 1 97.94 19 LYS B C 1
ATOM 663 O O . LYS B 1 19 ? -12.383 6.789 10.844 1 97.94 19 LYS B O 1
ATOM 668 N N . VAL B 1 20 ? -12.312 8.906 11.633 1 97.81 20 VAL B N 1
ATOM 669 C CA . VAL B 1 20 ? -10.992 9.195 11.078 1 97.81 20 VAL B CA 1
ATOM 670 C C . VAL B 1 20 ? -9.953 8.281 11.727 1 97.81 20 VAL B C 1
ATOM 672 O O . VAL B 1 20 ? -9.078 7.75 11.039 1 97.81 20 VAL B O 1
ATOM 675 N N . THR B 1 21 ? -9.961 8.102 13.031 1 98.06 21 THR B N 1
ATOM 676 C CA . THR B 1 21 ? -9.016 7.277 13.773 1 98.06 21 THR B CA 1
ATOM 677 C C . THR B 1 21 ? -9.141 5.809 13.375 1 98.06 21 THR B C 1
ATOM 679 O O . THR B 1 21 ? -8.133 5.105 13.25 1 98.06 21 THR B O 1
ATOM 682 N N . THR B 1 22 ? -10.352 5.367 13.227 1 98.19 22 THR B N 1
ATOM 683 C CA . THR B 1 22 ? -10.586 3.986 12.82 1 98.19 22 THR B CA 1
ATOM 684 C C . THR B 1 22 ? -10.039 3.73 11.422 1 98.19 22 THR B C 1
ATOM 686 O O . THR B 1 22 ? -9.422 2.695 11.172 1 98.19 22 THR B O 1
ATOM 689 N N . LYS B 1 23 ? -10.266 4.691 10.547 1 97.56 23 LYS B N 1
ATOM 690 C CA . LYS B 1 23 ? -9.742 4.566 9.195 1 97.56 23 LYS B CA 1
ATOM 691 C C . LYS B 1 23 ? -8.219 4.508 9.195 1 97.56 23 LYS B C 1
ATOM 693 O O . LYS B 1 23 ? -7.617 3.703 8.484 1 97.56 23 LYS B O 1
ATOM 698 N N . ARG B 1 24 ? -7.617 5.348 9.906 1 97.25 24 ARG B N 1
ATOM 699 C CA . ARG B 1 24 ? -6.164 5.387 10.008 1 97.25 24 ARG B CA 1
ATOM 700 C C . ARG B 1 24 ? -5.613 4.051 10.5 1 97.25 24 ARG B C 1
ATOM 702 O O . ARG B 1 24 ? -4.598 3.568 10 1 97.25 24 ARG B O 1
ATOM 709 N N . LYS B 1 25 ? -6.16 3.471 11.477 1 97.81 25 LYS B N 1
ATOM 710 C CA . LYS B 1 25 ? -5.758 2.174 12.008 1 97.81 25 LYS B CA 1
ATOM 711 C C . LYS B 1 25 ? -5.91 1.074 10.961 1 97.81 25 LYS B C 1
ATOM 713 O O . LYS B 1 25 ? -5.039 0.214 10.828 1 97.81 25 LYS B O 1
ATOM 718 N N . LEU B 1 26 ? -7.004 1.113 10.25 1 95.62 26 LEU B N 1
ATOM 719 C CA . LEU B 1 26 ? -7.266 0.124 9.211 1 95.62 26 LEU B CA 1
ATOM 720 C C . LEU B 1 26 ? -6.23 0.224 8.102 1 95.62 26 LEU B C 1
ATOM 722 O O . LEU B 1 26 ? -5.723 -0.794 7.621 1 95.62 26 LEU B O 1
ATOM 726 N N . ASP B 1 27 ? -5.961 1.411 7.707 1 94.38 27 ASP B N 1
ATOM 727 C CA . ASP B 1 27 ? -4.949 1.629 6.676 1 94.38 27 ASP B CA 1
ATOM 728 C C . ASP B 1 27 ? -3.584 1.123 7.129 1 94.38 27 ASP B C 1
ATOM 730 O O . ASP B 1 27 ? -2.844 0.526 6.348 1 94.38 27 ASP B O 1
ATOM 734 N N . ALA B 1 28 ? -3.268 1.379 8.328 1 96.38 28 ALA B N 1
ATOM 735 C CA . ALA B 1 28 ? -1.987 0.945 8.883 1 96.38 28 ALA B CA 1
ATOM 736 C C . ALA B 1 28 ? -1.889 -0.578 8.906 1 96.38 28 ALA B C 1
ATOM 738 O O . ALA B 1 28 ? -0.83 -1.143 8.617 1 96.38 28 ALA B O 1
ATOM 739 N N . ALA B 1 29 ? -2.928 -1.225 9.305 1 95.69 29 ALA B N 1
ATOM 740 C CA . ALA B 1 29 ? -2.961 -2.684 9.352 1 95.69 29 ALA B CA 1
ATOM 741 C C . ALA B 1 29 ? -2.824 -3.281 7.949 1 95.69 29 ALA B C 1
ATOM 743 O O . ALA B 1 29 ? -2.102 -4.262 7.758 1 95.69 29 ALA B O 1
ATOM 744 N N . GLY B 1 30 ? -3.576 -2.656 7.043 1 95.94 30 GLY B N 1
ATOM 745 C CA . GLY B 1 30 ? -3.516 -3.135 5.668 1 95.94 30 GLY B CA 1
ATOM 746 C C . GLY B 1 30 ? -2.152 -2.943 5.031 1 95.94 30 GLY B C 1
ATOM 747 O O . GLY B 1 30 ? -1.712 -3.775 4.234 1 95.94 30 GLY B O 1
ATOM 748 N N . SER B 1 31 ? -1.475 -1.889 5.402 1 96.69 31 SER B N 1
ATOM 749 C CA . SER B 1 31 ? -0.191 -1.54 4.801 1 96.69 31 SER B CA 1
ATOM 750 C C . SER B 1 31 ? 0.882 -2.564 5.156 1 96.69 31 SER B C 1
ATOM 752 O O . SER B 1 31 ? 1.865 -2.717 4.43 1 96.69 31 SER B O 1
ATOM 754 N N . LYS B 1 32 ? 0.677 -3.268 6.219 1 96.94 32 LYS B N 1
ATOM 755 C CA . LYS B 1 32 ? 1.65 -4.25 6.688 1 96.94 32 LYS B CA 1
ATOM 756 C C . LYS B 1 32 ? 1.752 -5.426 5.723 1 96.94 32 LYS B C 1
ATOM 758 O O . LYS B 1 32 ? 2.783 -6.102 5.66 1 96.94 32 LYS B O 1
ATOM 763 N N . THR B 1 33 ? 0.671 -5.688 4.973 1 98.19 33 THR B 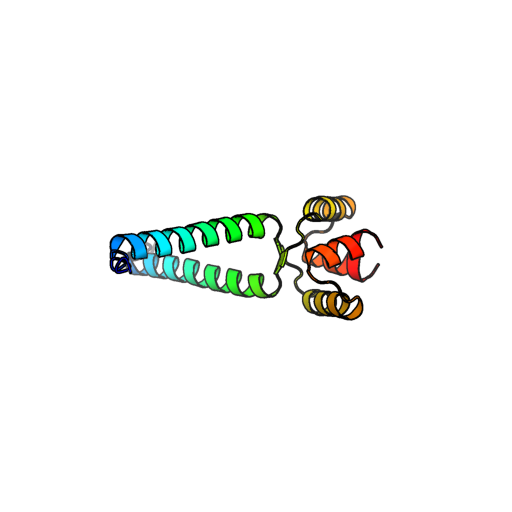N 1
ATOM 764 C CA . THR B 1 33 ? 0.645 -6.855 4.102 1 98.19 33 THR B CA 1
ATOM 765 C C . THR B 1 33 ? 0.495 -6.441 2.643 1 98.19 33 THR B C 1
ATOM 767 O O . THR B 1 33 ? 0.136 -7.258 1.793 1 98.19 33 THR B O 1
ATOM 770 N N . ARG B 1 34 ? 0.688 -5.184 2.404 1 98.31 34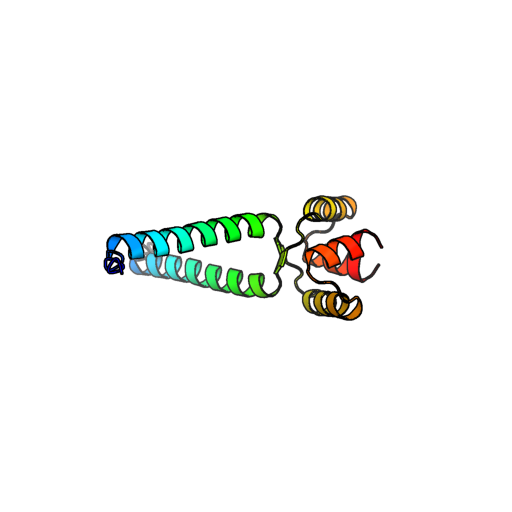 ARG B N 1
ATOM 771 C CA . ARG B 1 34 ? 0.656 -4.703 1.026 1 98.31 34 ARG B CA 1
ATOM 772 C C . ARG B 1 34 ? 2.021 -4.852 0.364 1 98.31 34 ARG B C 1
ATOM 774 O O . ARG B 1 34 ? 3.055 -4.637 1.004 1 98.31 34 ARG B O 1
ATOM 781 N N . ILE B 1 35 ? 1.997 -5.207 -0.899 1 98.44 35 ILE B N 1
ATOM 782 C CA . ILE B 1 35 ? 3.221 -5.375 -1.675 1 98.44 35 ILE B CA 1
ATOM 783 C C . ILE B 1 35 ? 3.088 -4.648 -3.012 1 98.44 35 ILE B C 1
ATOM 785 O O . ILE B 1 35 ? 1.978 -4.457 -3.514 1 98.44 35 ILE B O 1
ATOM 789 N N . ASN B 1 36 ? 4.203 -4.207 -3.512 1 98.25 36 ASN B N 1
ATOM 790 C CA . ASN B 1 36 ? 4.246 -3.607 -4.84 1 98.25 36 ASN B CA 1
ATOM 791 C C . ASN B 1 36 ? 4.414 -4.664 -5.926 1 98.25 36 ASN B C 1
ATOM 793 O O . ASN B 1 36 ? 5.434 -5.355 -5.973 1 98.25 36 ASN B O 1
ATOM 797 N N . THR B 1 37 ? 3.449 -4.805 -6.805 1 98.62 37 THR B N 1
ATOM 798 C CA . THR B 1 37 ? 3.475 -5.785 -7.887 1 98.62 37 THR B CA 1
ATOM 799 C C . THR B 1 37 ? 4.152 -5.211 -9.125 1 98.62 37 THR B C 1
ATOM 801 O O . THR B 1 37 ? 4.535 -5.953 -10.031 1 98.62 37 THR B O 1
ATOM 804 N N . GLY B 1 38 ? 4.27 -3.945 -9.125 1 97.19 38 GLY B N 1
ATOM 805 C CA . GLY B 1 38 ? 4.973 -3.285 -10.219 1 97.19 38 GLY B CA 1
ATOM 806 C C . GLY B 1 38 ? 4.406 -3.621 -11.586 1 97.19 38 GLY B C 1
ATOM 807 O O . GLY B 1 38 ? 3.213 -3.439 -11.828 1 97.19 38 GLY B O 1
ATOM 808 N N . VAL B 1 39 ? 5.27 -4.168 -12.461 1 97.31 39 VAL B N 1
ATOM 809 C CA . VAL B 1 39 ? 4.926 -4.414 -13.859 1 97.31 39 VAL B CA 1
ATOM 810 C C . VAL B 1 39 ? 3.883 -5.523 -13.953 1 97.31 39 VAL B C 1
ATOM 812 O O . VAL B 1 39 ? 3.164 -5.629 -14.945 1 97.31 39 VAL B O 1
ATOM 815 N N . ALA B 1 40 ? 3.719 -6.27 -12.984 1 98.69 40 ALA B N 1
ATOM 816 C CA . ALA B 1 40 ? 2.83 -7.43 -12.992 1 98.69 40 ALA B CA 1
ATOM 817 C C . ALA B 1 40 ? 1.396 -7.023 -12.664 1 98.69 40 ALA B C 1
ATOM 819 O O . ALA B 1 40 ? 0.469 -7.824 -12.805 1 98.69 40 ALA B O 1
ATOM 820 N N . PHE B 1 41 ? 1.191 -5.785 -12.359 1 98.69 41 PHE B N 1
ATOM 821 C CA . PHE B 1 41 ? -0.086 -5.348 -11.805 1 98.69 41 PHE B CA 1
ATOM 822 C C . PHE B 1 41 ? -1.226 -5.656 -12.773 1 98.69 41 PHE B C 1
ATOM 824 O O . PHE B 1 41 ? -2.266 -6.18 -12.359 1 98.69 41 PHE B O 1
ATOM 831 N N . GLU B 1 42 ? -1.011 -5.328 -13.992 1 98.62 42 GLU B N 1
ATOM 832 C CA . GLU B 1 42 ? -2.074 -5.535 -14.969 1 98.62 42 GLU B CA 1
ATOM 833 C C . GLU B 1 42 ? -2.391 -7.02 -15.133 1 98.62 42 GLU B C 1
ATOM 835 O O . GLU B 1 42 ? -3.559 -7.406 -15.203 1 98.62 42 GLU B O 1
ATOM 840 N N . ARG B 1 43 ? -1.351 -7.793 -15.219 1 98.56 43 ARG B N 1
ATOM 841 C CA . ARG B 1 43 ? -1.559 -9.234 -15.32 1 98.56 43 ARG B CA 1
ATOM 842 C C . ARG B 1 43 ? -2.242 -9.773 -14.062 1 98.56 43 ARG B C 1
ATOM 844 O O . ARG B 1 43 ? -3.074 -10.68 -14.148 1 98.56 43 ARG B O 1
ATOM 851 N N . TRP B 1 44 ? -1.884 -9.242 -12.984 1 98.56 44 TRP B N 1
ATOM 852 C CA . TRP B 1 44 ? -2.506 -9.609 -11.711 1 98.56 44 TRP B CA 1
ATOM 853 C C . TRP B 1 44 ? -4.012 -9.375 -11.758 1 98.56 44 TRP B C 1
ATOM 855 O O . TRP B 1 44 ? -4.793 -10.242 -11.352 1 98.56 44 TRP B O 1
ATOM 865 N N . ARG B 1 45 ? -4.383 -8.227 -12.266 1 98.5 45 ARG B N 1
ATOM 866 C CA . ARG B 1 45 ? -5.793 -7.871 -12.375 1 98.5 45 ARG B CA 1
ATOM 867 C C . ARG B 1 45 ? -6.52 -8.789 -13.352 1 98.5 45 ARG B C 1
ATOM 869 O O . ARG B 1 45 ? -7.691 -9.117 -13.148 1 98.5 45 ARG B O 1
ATOM 876 N N . GLN B 1 46 ? -5.816 -9.141 -14.391 1 98.62 46 GLN B N 1
ATOM 877 C CA . GLN B 1 46 ? -6.391 -10.055 -15.375 1 98.62 46 GLN B CA 1
ATOM 878 C C . GLN B 1 46 ? -6.68 -11.422 -14.75 1 98.62 46 GLN B C 1
ATOM 880 O O . GLN B 1 46 ? -7.75 -11.992 -14.969 1 98.62 46 GLN B O 1
ATOM 885 N N . VAL B 1 47 ? -5.812 -11.945 -14.008 1 98 47 VAL B N 1
ATOM 886 C CA . VAL B 1 47 ? -5.992 -13.227 -13.344 1 98 47 VAL B CA 1
ATOM 887 C C . VAL B 1 47 ? -7.16 -13.148 -12.359 1 98 47 VAL B C 1
ATOM 889 O O . VAL B 1 47 ? -7.984 -14.062 -12.289 1 98 47 VAL B O 1
ATOM 892 N N . ARG B 1 48 ? -7.211 -12.039 -11.617 1 98.44 48 ARG B N 1
ATOM 893 C CA . ARG B 1 48 ? -8.312 -11.859 -10.68 1 98.44 48 ARG B CA 1
ATOM 894 C C . ARG B 1 48 ? -9.656 -11.93 -11.391 1 98.44 48 ARG B C 1
ATOM 896 O O . ARG B 1 48 ? -10.586 -12.586 -10.914 1 98.44 48 ARG B O 1
ATOM 903 N N . GLY B 1 49 ? -9.672 -11.258 -12.461 1 98.06 49 GLY B N 1
ATOM 904 C CA . GLY B 1 49 ? -10.914 -11.234 -13.227 1 98.06 49 GLY B CA 1
ATOM 905 C C . GLY B 1 49 ? -11.234 -12.562 -13.875 1 98.06 49 GLY B C 1
ATOM 906 O O . GLY B 1 49 ? -12.391 -13.008 -13.852 1 98.06 49 GLY B O 1
ATOM 907 N N . GLN B 1 50 ? -10.266 -13.156 -14.5 1 98.31 50 GLN B N 1
ATOM 908 C CA . GLN B 1 50 ? -10.445 -14.414 -15.219 1 98.31 50 GLN B CA 1
ATOM 909 C C . GLN B 1 50 ? -10.898 -15.523 -14.266 1 98.31 50 GLN B C 1
ATOM 911 O O . GLN B 1 50 ? -11.711 -16.375 -14.641 1 98.31 50 GLN B O 1
ATOM 916 N N . LYS B 1 51 ? -10.43 -15.492 -13.07 1 97.62 51 LYS B N 1
ATOM 917 C CA . LYS B 1 51 ? -10.719 -16.547 -12.109 1 97.62 51 LYS B CA 1
ATOM 918 C C . LYS B 1 51 ? -11.93 -16.188 -11.25 1 97.62 51 LYS B C 1
ATOM 920 O O . LYS B 1 51 ? -12.43 -17.031 -10.5 1 97.62 51 LYS B O 1
ATOM 925 N N . GLY B 1 52 ? -12.336 -15.016 -11.336 1 97.94 52 GLY B N 1
ATOM 926 C CA . GLY B 1 52 ? -13.516 -14.57 -10.609 1 97.94 52 GLY B CA 1
ATOM 927 C C . GLY B 1 52 ? -13.273 -14.422 -9.117 1 97.94 52 GLY B C 1
ATOM 928 O O . GLY B 1 52 ? -14.156 -14.734 -8.305 1 97.94 52 GLY B O 1
ATOM 929 N N . LEU B 1 53 ? -12.156 -14.047 -8.711 1 98 53 LEU B N 1
ATOM 930 C CA . LEU B 1 53 ? -11.797 -13.922 -7.301 1 98 53 LEU B CA 1
ATOM 931 C C . LEU B 1 53 ? -12.211 -12.562 -6.75 1 98 53 LEU B C 1
ATOM 933 O O . LEU B 1 53 ? -12.156 -11.555 -7.461 1 98 53 LEU B O 1
ATOM 937 N N . LYS B 1 54 ? -12.484 -12.453 -5.496 1 96.81 54 LYS B N 1
ATOM 938 C CA . LYS B 1 54 ? -13.078 -11.258 -4.906 1 96.81 54 LYS B CA 1
ATOM 939 C C . LYS B 1 54 ? -12.008 -10.227 -4.559 1 96.81 54 LYS B C 1
ATOM 941 O O . LYS B 1 54 ? -12.281 -9.023 -4.512 1 96.81 54 LYS B O 1
ATOM 946 N N . GLY B 1 55 ? -10.773 -10.742 -4.191 1 97.62 55 GLY B N 1
ATOM 947 C CA . GLY B 1 55 ? -9.75 -9.82 -3.725 1 97.62 55 GLY B CA 1
ATOM 948 C C . GLY B 1 55 ? -8.344 -10.281 -4.035 1 97.62 55 GLY B C 1
ATOM 949 O O . GLY B 1 55 ? -8.141 -11.422 -4.445 1 97.62 55 GLY B O 1
ATOM 950 N N . ASP B 1 56 ? -7.469 -9.344 -3.84 1 98.38 56 ASP B N 1
ATOM 951 C CA . ASP B 1 56 ? -6.066 -9.609 -4.156 1 98.38 56 ASP B CA 1
ATOM 952 C C . ASP B 1 56 ? -5.484 -10.68 -3.236 1 98.38 56 ASP B C 1
ATOM 954 O O . ASP B 1 56 ? -4.621 -11.453 -3.646 1 98.38 56 ASP B O 1
ATOM 958 N N . ALA B 1 57 ? -5.973 -10.68 -2.025 1 98.56 57 ALA B N 1
ATOM 959 C CA . ALA B 1 57 ? -5.516 -11.719 -1.102 1 98.56 57 ALA B CA 1
ATOM 960 C C . ALA B 1 57 ? -5.816 -13.109 -1.648 1 98.56 57 ALA B C 1
ATOM 962 O O . ALA B 1 57 ? -5 -14.023 -1.517 1 98.56 57 ALA B O 1
ATOM 963 N N . MET B 1 58 ? -6.969 -13.227 -2.285 1 98.62 58 MET B N 1
ATOM 964 C CA . MET B 1 58 ? -7.355 -14.516 -2.848 1 98.62 58 MET B CA 1
ATOM 965 C C . MET B 1 58 ? -6.516 -14.852 -4.078 1 98.62 58 MET B C 1
ATOM 967 O O . MET B 1 58 ? -6.176 -16.016 -4.309 1 98.62 58 MET B O 1
ATOM 971 N N . VAL B 1 59 ? -6.184 -13.938 -4.844 1 98.5 59 VAL B N 1
ATOM 972 C CA . VAL B 1 59 ? -5.301 -14.148 -5.988 1 98.5 59 VAL B CA 1
ATOM 973 C C . VAL B 1 59 ? -3.939 -14.633 -5.508 1 98.5 59 VAL B C 1
ATOM 975 O O . VAL B 1 59 ? -3.363 -15.555 -6.094 1 98.5 59 VAL B O 1
ATOM 978 N N . ALA B 1 60 ? -3.453 -13.961 -4.492 1 98.69 60 ALA B N 1
ATOM 979 C CA . ALA B 1 60 ? -2.152 -14.344 -3.945 1 98.69 60 ALA B CA 1
ATOM 980 C C . ALA B 1 60 ? -2.146 -15.805 -3.51 1 98.69 60 ALA B C 1
ATOM 982 O O . ALA B 1 60 ? -1.212 -16.547 -3.816 1 98.69 60 ALA B O 1
ATOM 983 N N . VAL B 1 61 ? -3.219 -16.203 -2.812 1 98.62 61 VAL B N 1
ATOM 984 C CA . VAL B 1 61 ? -3.326 -17.594 -2.365 1 98.62 61 VAL B CA 1
ATOM 985 C C . VAL B 1 61 ? -3.395 -18.516 -3.576 1 98.62 61 VAL B C 1
ATOM 987 O O . VAL B 1 61 ? -2.723 -19.547 -3.611 1 98.62 61 VAL B O 1
ATOM 990 N N . TYR B 1 62 ? -4.203 -18.188 -4.523 1 98.31 62 TYR B N 1
ATOM 991 C CA . TYR B 1 62 ? -4.359 -18.984 -5.738 1 98.31 62 TYR B CA 1
ATOM 992 C C . TYR B 1 62 ? -3.023 -19.156 -6.445 1 98.31 62 TYR B C 1
ATOM 994 O O . TYR B 1 62 ? -2.684 -20.266 -6.863 1 98.31 62 TYR B O 1
ATOM 1002 N N . LEU B 1 63 ? -2.186 -18.109 -6.562 1 97.88 63 LEU B N 1
ATOM 1003 C CA . LEU B 1 63 ? -0.916 -18.156 -7.277 1 97.88 63 LEU B CA 1
ATOM 1004 C C . LEU B 1 63 ? 0.117 -18.953 -6.496 1 97.88 63 LEU B C 1
ATOM 1006 O O . LEU B 1 63 ? 0.956 -19.641 -7.086 1 97.88 63 LEU B O 1
ATOM 1010 N N . LEU B 1 64 ? 0.008 -18.906 -5.242 1 97.69 64 LEU B N 1
ATOM 1011 C CA . LEU B 1 64 ? 0.964 -19.625 -4.41 1 97.69 64 LEU B CA 1
ATOM 1012 C C . LEU B 1 64 ? 0.645 -21.109 -4.379 1 97.69 64 LEU B C 1
ATOM 1014 O O . LEU B 1 64 ? 1.543 -21.938 -4.215 1 97.69 64 LEU B O 1
ATOM 1018 N N . ASP B 1 65 ? -0.608 -21.375 -4.566 1 96.38 65 ASP B N 1
ATOM 1019 C CA . ASP B 1 65 ? -1.048 -22.766 -4.477 1 96.38 65 ASP B CA 1
ATOM 1020 C C . ASP B 1 65 ? -0.915 -23.469 -5.824 1 96.38 65 ASP B C 1
ATOM 1022 O O . ASP B 1 65 ? -1.046 -24.703 -5.906 1 96.38 65 ASP B O 1
ATOM 1026 N N . ARG B 1 66 ? -0.664 -22.781 -6.82 1 87.88 66 ARG B N 1
ATOM 1027 C CA . ARG B 1 66 ? -0.548 -23.359 -8.156 1 87.88 66 ARG B CA 1
ATOM 1028 C C . ARG B 1 66 ? 0.731 -24.188 -8.281 1 87.88 66 ARG B C 1
ATOM 1030 O O . ARG B 1 66 ? 1.749 -23.859 -7.672 1 87.88 66 ARG B O 1
#